Protein AF-A0A2A6CQY8-F1 (afdb_monomer_lite)

Secondary structure (DSSP, 8-state):
-HHHHHHHHHHHHHHHHTTHHHHHHHHHHH-S---S--EES-TTTPEEPPPPBTTEEEEEESGGG-EEEEEE-HHHHHHHHHHHHHHHHHHHHHHHHHHHS--

InterPro domains:
  IPR022559 Protein SUP-1-like [PF10853] (49-85)
  IPR022559 Protein SUP-1-like [PTHR34149] (6-102)

Sequence (103 aa):
MLRLSLLVLSVVAISVYGDVEDVKNAVNEVTTTKDGALYCPVHLVGTACPSSSFFHYYKCCGDLNKDCCFNLQTWAIVVLALIAVVMLASFILSLIRCVLCRR

Radius of gyration: 20.61 Å; chains: 1; bounding box: 41×21×66 Å

Foldseek 3Di:
DVVVVVVLVVVVVCVPPVCPPVVVVVCVVQVPPPQDQDFPPDPPPGDTDDGADPFWDWFQDDDRSRDTDIDGRPVNVVVVVSVVVVVVVVVVVVVVCVVVVVD

Structure (mmCIF, N/CA/C/O backbone):
data_AF-A0A2A6CQY8-F1
#
_entry.id   AF-A0A2A6CQY8-F1
#
loop_
_atom_site.group_PDB
_atom_site.id
_atom_site.type_symbol
_atom_site.label_atom_id
_atom_site.label_alt_id
_atom_site.label_comp_id
_atom_site.label_asym_id
_atom_site.label_entity_id
_atom_site.label_seq_id
_atom_site.pdbx_PDB_ins_code
_atom_site.Cartn_x
_atom_site.Cartn_y
_atom_site.Cartn_z
_atom_site.occupancy
_atom_site.B_iso_or_equiv
_atom_site.auth_seq_id
_atom_site.auth_comp_id
_atom_site.auth_asym_id
_atom_site.auth_atom_id
_atom_site.pdbx_PDB_model_num
ATOM 1 N N . MET A 1 1 ? -21.378 -7.500 22.929 1.00 53.91 1 MET A N 1
ATOM 2 C CA . MET A 1 1 ? -20.581 -7.806 21.719 1.00 53.91 1 MET A CA 1
ATOM 3 C C . MET A 1 1 ? -21.266 -7.291 20.451 1.00 53.91 1 MET A C 1
ATOM 5 O O . MET A 1 1 ? -20.617 -6.574 19.705 1.00 53.91 1 MET A O 1
ATOM 9 N N . LEU A 1 2 ? -22.581 -7.495 20.275 1.00 43.81 2 LEU A N 1
ATOM 10 C CA . LEU A 1 2 ? -23.354 -7.004 19.116 1.00 43.81 2 LEU A CA 1
ATOM 11 C C . LEU A 1 2 ? -23.256 -5.479 18.860 1.00 43.81 2 LEU A C 1
ATOM 13 O O . LEU A 1 2 ? -23.046 -5.058 17.729 1.00 43.81 2 LEU A O 1
ATOM 17 N N . ARG A 1 3 ? -23.325 -4.642 19.910 1.00 67.00 3 ARG A N 1
ATOM 18 C CA . ARG A 1 3 ? -23.252 -3.168 19.776 1.00 67.00 3 ARG A CA 1
ATOM 19 C C . ARG A 1 3 ? -21.886 -2.639 19.332 1.00 67.00 3 ARG A C 1
ATOM 21 O O . ARG A 1 3 ? -21.818 -1.628 18.651 1.00 67.00 3 ARG A O 1
ATOM 28 N N . LEU A 1 4 ? -20.808 -3.330 19.699 1.00 55.03 4 LEU A N 1
ATOM 29 C CA . LEU A 1 4 ? -19.455 -2.942 19.303 1.00 55.03 4 LEU A CA 1
ATOM 30 C C . LEU A 1 4 ? -19.194 -3.306 17.838 1.00 55.03 4 LEU A C 1
ATOM 32 O O . LEU A 1 4 ? -18.631 -2.508 17.102 1.00 55.03 4 LEU A O 1
ATOM 36 N N . SER A 1 5 ? -19.673 -4.476 17.404 1.00 60.81 5 SER A N 1
ATOM 37 C CA . SER A 1 5 ? -19.568 -4.892 16.004 1.00 60.81 5 SER A CA 1
ATOM 38 C C . SER A 1 5 ? -20.352 -3.961 15.072 1.00 60.81 5 SER A C 1
ATOM 40 O O . SER A 1 5 ? -19.861 -3.641 13.997 1.00 60.81 5 SER A O 1
ATOM 42 N N . LEU A 1 6 ? -21.522 -3.472 15.507 1.00 63.62 6 LEU A N 1
ATOM 43 C CA . LEU A 1 6 ? -22.309 -2.450 14.802 1.00 63.62 6 LEU A CA 1
ATOM 44 C C . LEU A 1 6 ? -21.566 -1.112 14.669 1.00 63.62 6 LEU A C 1
ATOM 46 O O . LEU A 1 6 ? -21.594 -0.508 13.601 1.00 63.62 6 LEU A O 1
ATOM 50 N N . LEU A 1 7 ? -20.867 -0.670 15.721 1.00 63.22 7 LEU A N 1
ATOM 51 C CA . LEU A 1 7 ? -20.062 0.554 15.675 1.00 63.22 7 LEU A CA 1
ATOM 52 C C . LEU A 1 7 ? -18.886 0.414 14.706 1.00 63.22 7 LEU A C 1
ATOM 54 O O . LEU A 1 7 ? -18.685 1.287 13.867 1.00 63.22 7 LEU A O 1
ATOM 58 N N . VAL A 1 8 ? -18.168 -0.710 14.754 1.00 65.81 8 VAL A N 1
ATOM 59 C CA . VAL A 1 8 ? -17.069 -0.992 13.817 1.00 65.81 8 VAL A CA 1
ATOM 60 C C . VAL A 1 8 ? -17.581 -1.029 12.374 1.00 65.81 8 VAL A C 1
ATOM 62 O O . VAL A 1 8 ? -17.002 -0.373 11.516 1.00 65.81 8 VAL A O 1
ATOM 65 N N . LEU A 1 9 ? -18.707 -1.700 12.112 1.00 65.50 9 LEU A N 1
ATOM 66 C CA . LEU A 1 9 ? -19.346 -1.724 10.789 1.00 65.50 9 LEU A CA 1
ATOM 67 C C . LEU A 1 9 ? -19.720 -0.324 10.288 1.00 65.50 9 LEU A C 1
ATOM 69 O O . LEU A 1 9 ? -19.486 -0.015 9.124 1.00 65.50 9 LEU A O 1
ATOM 73 N N . SER A 1 10 ? -20.260 0.533 11.158 1.00 65.69 10 SER A N 1
ATOM 74 C CA . SER A 1 10 ? -20.623 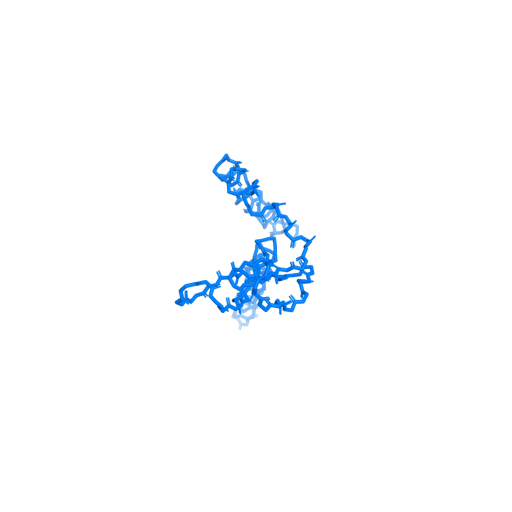1.903 10.778 1.00 65.69 10 SER A CA 1
ATOM 75 C C . SER A 1 10 ? -19.405 2.774 10.465 1.00 65.69 10 SER A C 1
ATOM 77 O O . SER A 1 10 ? -19.424 3.510 9.487 1.00 65.69 10 SER A O 1
ATOM 79 N N . VAL A 1 11 ? -18.318 2.645 11.232 1.00 64.44 11 VAL A N 1
ATOM 80 C CA . VAL A 1 11 ? -17.069 3.385 10.994 1.00 64.44 11 VAL A CA 1
ATOM 81 C C . VAL A 1 11 ? -16.418 2.939 9.685 1.00 64.44 11 VAL A C 1
ATOM 83 O O . VAL A 1 11 ? -15.997 3.782 8.896 1.00 64.44 11 VAL A O 1
ATOM 86 N N . VAL A 1 12 ? -16.407 1.629 9.413 1.00 66.88 12 VAL A N 1
ATOM 87 C CA . VAL A 1 12 ? -15.929 1.080 8.136 1.00 66.88 12 VAL A CA 1
ATOM 88 C C . VAL A 1 12 ? -16.768 1.621 6.979 1.00 66.88 12 VAL A C 1
ATOM 90 O O . VAL A 1 12 ? -16.206 2.131 6.014 1.00 66.88 12 VAL A O 1
ATOM 93 N N . ALA A 1 13 ? -18.099 1.600 7.094 1.00 66.94 13 ALA A N 1
ATOM 94 C CA . ALA A 1 13 ? -18.982 2.144 6.066 1.00 66.94 13 ALA A CA 1
ATOM 95 C C . ALA A 1 13 ? -18.721 3.640 5.809 1.00 66.94 13 ALA A C 1
ATOM 97 O O . ALA A 1 13 ? -18.594 4.042 4.657 1.00 66.94 13 ALA A O 1
ATOM 98 N N . ILE A 1 14 ? -18.558 4.454 6.857 1.00 63.78 14 ILE A N 1
ATOM 99 C CA . ILE A 1 14 ? -18.284 5.894 6.722 1.00 63.78 14 ILE A CA 1
ATOM 100 C C . ILE A 1 14 ? -16.941 6.143 6.021 1.00 63.78 14 ILE A C 1
ATOM 102 O O . ILE A 1 14 ? -16.882 6.964 5.110 1.00 63.78 14 ILE A O 1
ATOM 106 N N . SER A 1 15 ? -15.886 5.403 6.383 1.00 61.34 15 SER A N 1
ATOM 107 C CA . SER A 1 15 ? -14.568 5.541 5.740 1.00 61.34 15 SER A CA 1
ATOM 108 C C . SER A 1 15 ? -14.554 5.135 4.263 1.00 61.34 15 SER A C 1
ATOM 110 O O . SER A 1 15 ? -13.721 5.610 3.504 1.00 61.34 15 SER A O 1
ATOM 112 N N . VAL A 1 16 ? -15.479 4.265 3.848 1.00 61.94 16 VAL A N 1
ATOM 113 C CA . VAL A 1 16 ? -15.587 3.804 2.458 1.00 61.94 16 VAL A CA 1
ATOM 114 C C . VAL A 1 16 ? -16.467 4.738 1.622 1.00 61.94 16 VAL A C 1
ATOM 116 O O . VAL A 1 16 ? -16.190 4.933 0.444 1.00 61.94 16 VAL A O 1
ATOM 119 N N . TYR A 1 17 ? -17.516 5.323 2.210 1.00 58.03 17 TYR A N 1
ATOM 120 C CA . TYR A 1 17 ? -18.459 6.1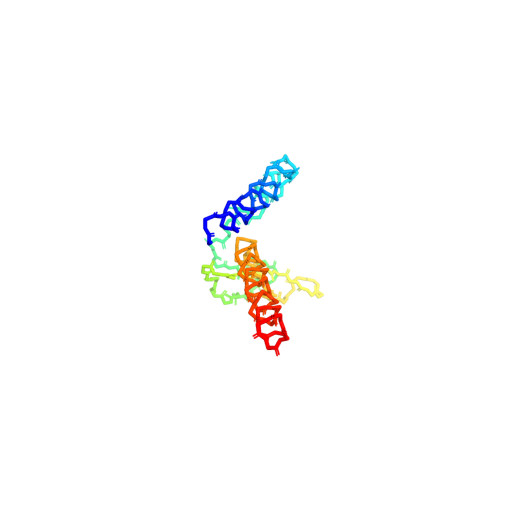88 1.491 1.00 58.03 17 TYR A CA 1
ATOM 121 C C . TYR A 1 17 ? -17.988 7.644 1.332 1.00 58.03 17 TYR A C 1
ATOM 123 O O . TYR A 1 17 ? -18.428 8.302 0.394 1.00 58.03 17 TYR A O 1
ATOM 131 N N . GLY A 1 18 ? -17.127 8.158 2.218 1.00 54.06 18 GLY A N 1
ATOM 132 C CA . GLY A 1 18 ? -16.718 9.571 2.214 1.00 54.06 18 GLY A CA 1
ATOM 133 C C . GLY A 1 18 ? -15.823 10.002 1.044 1.00 54.06 18 GLY A C 1
ATOM 134 O O . GLY A 1 18 ? -15.862 11.165 0.664 1.00 54.06 18 GLY A O 1
ATOM 135 N N . ASP A 1 19 ? -15.072 9.077 0.444 1.00 50.19 19 ASP A N 1
ATOM 136 C CA . ASP A 1 19 ? -14.010 9.387 -0.528 1.00 50.19 19 ASP A CA 1
ATOM 137 C C . ASP A 1 19 ? -14.283 8.818 -1.937 1.00 50.19 19 ASP A C 1
ATOM 139 O O . ASP A 1 19 ? -13.379 8.668 -2.753 1.00 50.19 19 ASP A O 1
ATOM 143 N N . VAL A 1 20 ? -15.528 8.456 -2.260 1.00 56.88 20 VAL A N 1
ATOM 144 C CA . VAL A 1 20 ? -15.833 7.627 -3.445 1.00 56.88 20 VAL A CA 1
ATOM 145 C C . VAL A 1 20 ? -15.527 8.266 -4.805 1.00 56.88 20 VAL A C 1
ATOM 147 O O . VAL A 1 20 ? -15.355 7.522 -5.767 1.00 56.88 20 VAL A O 1
ATOM 150 N N . GLU A 1 21 ? -15.459 9.593 -4.931 1.00 57.22 21 GLU A N 1
ATOM 151 C CA . GLU A 1 21 ? -15.304 10.258 -6.238 1.00 57.22 21 GLU A CA 1
ATOM 152 C C . GLU A 1 21 ? -13.825 10.481 -6.611 1.00 57.22 21 GLU A C 1
ATOM 154 O O . GLU A 1 21 ? -13.382 10.027 -7.671 1.00 57.22 21 GLU A O 1
ATOM 159 N N . ASP A 1 22 ? -13.023 11.039 -5.699 1.00 57.81 22 ASP A N 1
ATOM 160 C CA . ASP A 1 22 ? -11.569 11.197 -5.865 1.00 57.81 22 ASP A CA 1
ATOM 161 C C . ASP A 1 22 ? -10.833 9.853 -5.815 1.00 57.81 22 ASP A C 1
ATOM 163 O O . ASP A 1 22 ? -9.917 9.602 -6.607 1.00 57.81 22 ASP A O 1
ATOM 167 N N . VAL A 1 23 ? -11.295 8.926 -4.963 1.00 56.75 23 VAL A N 1
ATOM 168 C CA . VAL A 1 23 ? -10.764 7.560 -4.935 1.00 56.75 23 VAL A CA 1
ATOM 169 C C . VAL A 1 23 ? -11.104 6.832 -6.213 1.00 56.75 23 VAL A C 1
ATOM 171 O O . VAL A 1 23 ? -10.288 6.033 -6.616 1.00 56.75 23 VAL A O 1
ATOM 174 N N . LYS A 1 24 ? -12.215 7.082 -6.913 1.00 55.25 24 LYS A N 1
ATOM 175 C CA . LYS A 1 24 ? -12.515 6.367 -8.168 1.00 55.25 24 LYS A CA 1
ATOM 176 C C . LYS A 1 24 ? -11.595 6.795 -9.307 1.00 55.25 24 LYS A C 1
ATOM 178 O O . LYS A 1 24 ? -11.193 5.947 -10.103 1.00 55.25 24 LYS A O 1
ATOM 183 N N . ASN A 1 25 ? -11.215 8.067 -9.369 1.00 58.19 25 ASN A N 1
ATOM 184 C CA . ASN A 1 25 ? -10.244 8.551 -10.353 1.00 58.19 25 ASN A CA 1
ATOM 185 C C . ASN A 1 25 ? -8.823 8.087 -10.008 1.00 58.19 25 ASN A C 1
ATOM 187 O O . ASN A 1 25 ? -8.145 7.542 -10.878 1.00 58.19 25 ASN A O 1
ATOM 191 N N . ALA A 1 26 ? -8.428 8.167 -8.732 1.00 58.75 26 ALA A N 1
ATOM 192 C CA . ALA A 1 26 ? -7.167 7.599 -8.266 1.00 58.75 26 ALA A CA 1
ATOM 193 C C . ALA A 1 26 ? -7.134 6.074 -8.466 1.00 58.75 26 ALA A C 1
ATOM 195 O O . ALA A 1 26 ? -6.181 5.562 -9.031 1.00 58.75 26 ALA A O 1
ATOM 196 N N . VAL A 1 27 ? -8.201 5.354 -8.100 1.00 56.75 27 VAL A N 1
ATOM 197 C CA . VAL A 1 27 ? -8.405 3.908 -8.301 1.00 56.75 27 VAL A CA 1
ATOM 198 C C . VAL A 1 27 ? -8.220 3.571 -9.756 1.00 56.75 27 VAL A C 1
ATOM 200 O O . VAL A 1 27 ? -7.394 2.728 -10.015 1.00 56.75 27 VAL A O 1
ATOM 203 N N . ASN A 1 28 ? -8.860 4.239 -10.715 1.00 56.53 28 ASN A N 1
ATOM 204 C CA . ASN A 1 28 ? -8.650 3.900 -12.127 1.00 56.53 28 ASN A CA 1
ATOM 205 C C . ASN A 1 28 ? -7.195 4.111 -12.595 1.00 56.53 28 ASN A C 1
ATOM 207 O O . ASN A 1 28 ? -6.734 3.388 -13.477 1.00 56.53 28 ASN A O 1
ATOM 211 N N . GLU A 1 29 ? -6.448 5.028 -11.975 1.00 53.44 29 GLU A N 1
ATOM 212 C CA . GLU A 1 29 ? -5.018 5.235 -12.231 1.00 53.44 29 GLU A CA 1
ATOM 213 C C . GLU A 1 29 ? -4.106 4.211 -11.509 1.00 53.44 29 GLU A C 1
ATOM 215 O O . GLU A 1 29 ? -3.073 3.814 -12.057 1.00 53.44 29 GLU A O 1
ATOM 220 N N . VAL A 1 30 ? -4.492 3.702 -10.327 1.00 52.41 30 VAL A N 1
ATOM 221 C CA . VAL A 1 30 ? -3.749 2.658 -9.576 1.00 52.41 30 VAL A CA 1
ATOM 222 C C . VAL A 1 30 ? -4.241 1.215 -9.789 1.00 52.41 30 VAL A C 1
ATOM 224 O O . VAL A 1 30 ? -3.467 0.289 -9.562 1.00 52.41 30 VAL A O 1
ATOM 227 N N . THR A 1 31 ? -5.462 0.983 -10.279 1.00 47.94 31 THR A N 1
ATOM 228 C CA . THR A 1 31 ? -6.042 -0.332 -10.626 1.00 47.94 31 THR A CA 1
ATOM 229 C C . THR A 1 31 ? -5.807 -0.714 -12.072 1.00 47.94 31 THR A C 1
ATOM 231 O O . THR A 1 31 ? -6.255 -1.780 -12.496 1.00 47.94 31 THR A O 1
ATOM 234 N N . THR A 1 32 ? -5.032 0.072 -12.829 1.00 47.25 32 THR A N 1
ATOM 235 C CA . THR A 1 32 ? -4.206 -0.541 -13.874 1.00 47.25 32 THR A CA 1
ATOM 236 C C . THR A 1 32 ? -3.192 -1.405 -13.131 1.00 47.25 32 THR A C 1
ATOM 238 O O . THR A 1 32 ? -2.066 -0.998 -12.831 1.00 47.25 32 THR A O 1
ATOM 241 N N . THR A 1 33 ? -3.629 -2.607 -12.789 1.00 44.81 33 THR A N 1
ATOM 242 C CA . THR A 1 33 ? -2.769 -3.736 -12.543 1.00 44.81 33 THR A CA 1
ATOM 243 C C . THR A 1 33 ? -1.829 -3.811 -13.742 1.00 44.81 33 THR A C 1
ATOM 245 O O . THR A 1 33 ? -2.208 -4.238 -14.832 1.00 44.81 33 THR A O 1
ATOM 248 N N . LYS A 1 34 ? -0.609 -3.285 -13.584 1.00 51.44 34 LYS A N 1
ATOM 249 C CA . LYS A 1 34 ? 0.468 -3.501 -14.549 1.00 51.44 34 LYS A CA 1
ATOM 250 C C . LYS A 1 34 ? 0.984 -4.916 -14.308 1.00 51.44 34 LYS A C 1
ATOM 252 O O . LYS A 1 34 ? 2.090 -5.102 -13.816 1.00 51.44 34 LYS A O 1
ATOM 257 N N . ASP A 1 35 ? 0.139 -5.894 -14.619 1.00 48.66 35 ASP A N 1
ATOM 258 C CA . ASP A 1 35 ? 0.517 -7.296 -14.766 1.00 48.66 35 ASP A CA 1
ATOM 259 C C . ASP A 1 35 ? 1.258 -7.418 -16.093 1.00 48.66 35 ASP A C 1
ATOM 261 O O . ASP A 1 35 ? 0.723 -7.794 -17.133 1.00 48.66 35 ASP A O 1
ATOM 265 N N . GLY A 1 36 ? 2.507 -6.983 -16.073 1.00 55.53 36 GLY A N 1
ATOM 266 C CA . GLY A 1 36 ? 3.418 -7.087 -17.192 1.00 55.53 36 GLY A CA 1
ATOM 267 C C . GLY A 1 36 ? 4.833 -7.029 -16.657 1.00 55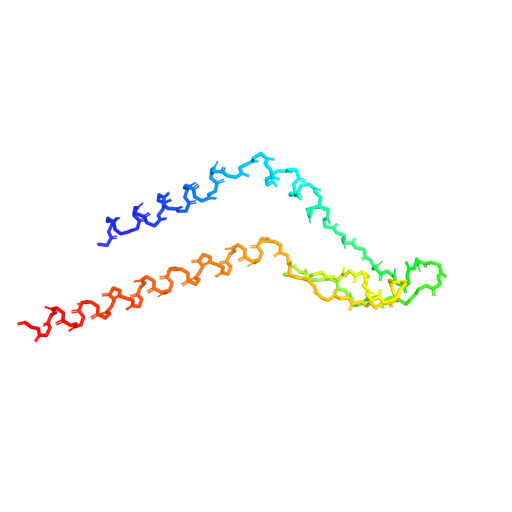.53 36 GLY A C 1
ATOM 268 O O . GLY A 1 36 ? 5.092 -6.356 -15.660 1.00 55.53 36 GLY A O 1
ATOM 269 N N . ALA A 1 37 ? 5.748 -7.748 -17.304 1.00 61.16 37 ALA A N 1
ATOM 270 C CA . ALA A 1 37 ? 7.168 -7.601 -17.026 1.00 61.16 37 ALA A CA 1
ATOM 271 C C . ALA A 1 37 ? 7.533 -6.115 -17.185 1.00 61.16 37 ALA A C 1
ATOM 273 O O . ALA A 1 37 ? 7.466 -5.571 -18.286 1.00 61.16 37 ALA A O 1
ATOM 274 N N . LEU A 1 38 ? 7.820 -5.444 -16.067 1.00 77.94 38 LEU A N 1
ATOM 275 C CA . LEU A 1 38 ? 8.195 -4.037 -16.050 1.00 77.94 38 LEU A CA 1
ATOM 276 C C . LEU A 1 38 ? 9.688 -3.937 -16.346 1.00 77.94 38 LEU A C 1
ATOM 278 O O . LEU A 1 38 ? 10.484 -4.611 -15.699 1.00 77.94 38 LEU A O 1
ATOM 282 N N . TYR A 1 39 ? 10.062 -3.069 -17.280 1.00 82.31 39 TYR A N 1
ATOM 283 C CA . TYR A 1 39 ? 11.456 -2.815 -17.630 1.00 82.31 39 TYR A CA 1
ATOM 284 C C . TYR A 1 39 ? 11.801 -1.350 -17.388 1.00 82.31 39 TYR A C 1
ATOM 286 O O . TYR A 1 39 ? 11.058 -0.465 -17.820 1.00 82.31 39 TYR A O 1
ATOM 294 N N . CYS A 1 40 ? 12.940 -1.099 -16.744 1.00 83.44 40 CYS A N 1
ATOM 295 C CA . CYS A 1 40 ? 13.408 0.246 -16.412 1.00 83.44 40 CYS A CA 1
ATOM 296 C C . CYS A 1 40 ? 14.758 0.534 -17.095 1.00 83.44 40 CYS A C 1
ATOM 298 O O . CYS A 1 40 ? 15.651 -0.311 -17.023 1.00 83.44 40 CYS A O 1
ATOM 300 N N . PRO A 1 41 ? 14.947 1.687 -17.771 1.00 78.56 41 PRO A N 1
ATOM 301 C CA . PRO A 1 41 ? 13.997 2.798 -17.928 1.00 78.56 41 PRO A CA 1
ATOM 302 C C . PRO A 1 41 ? 12.951 2.597 -19.041 1.00 78.56 41 PRO A C 1
ATOM 304 O O . PRO A 1 41 ? 11.892 3.216 -19.003 1.00 78.56 41 PRO A O 1
ATOM 307 N N . VAL A 1 42 ? 13.224 1.742 -20.033 1.00 77.19 42 VAL A N 1
ATOM 308 C CA . VAL A 1 42 ? 12.305 1.436 -21.145 1.00 77.19 42 VAL A CA 1
ATOM 309 C C . VAL A 1 42 ? 12.430 -0.028 -21.567 1.00 77.19 42 VAL A C 1
ATOM 311 O O . VAL A 1 42 ? 13.485 -0.627 -21.418 1.00 77.19 42 VAL A O 1
ATOM 314 N N . HIS A 1 43 ? 11.392 -0.596 -22.178 1.00 71.50 43 HIS A N 1
ATOM 315 C CA . HIS A 1 43 ? 11.333 -2.020 -22.545 1.00 71.50 43 HIS A CA 1
ATOM 316 C C . HIS A 1 43 ? 12.382 -2.478 -23.578 1.00 71.50 43 HIS A C 1
ATOM 318 O O . HIS A 1 43 ? 12.643 -3.671 -23.671 1.00 71.50 43 HIS A O 1
ATOM 324 N N . LEU A 1 44 ? 12.994 -1.562 -24.344 1.00 71.56 44 LEU A N 1
ATOM 325 C CA . LEU A 1 44 ? 13.971 -1.909 -25.390 1.00 71.56 44 LEU A CA 1
ATOM 326 C C . LEU A 1 44 ? 15.423 -2.005 -24.893 1.00 71.56 44 LEU A C 1
ATOM 328 O O . LEU A 1 44 ? 16.213 -2.734 -25.482 1.00 71.56 44 LEU A O 1
ATOM 332 N N . VAL A 1 45 ? 15.789 -1.250 -23.854 1.00 75.56 45 VAL A N 1
ATOM 333 C CA . VAL A 1 45 ? 17.173 -1.177 -23.330 1.00 75.56 45 VAL A CA 1
ATOM 334 C C . VAL A 1 45 ? 17.248 -1.324 -21.809 1.00 75.56 45 VAL A C 1
ATOM 336 O O . VAL A 1 45 ? 18.327 -1.255 -21.227 1.00 75.56 45 VAL A O 1
ATOM 339 N N . GLY A 1 46 ? 16.099 -1.474 -21.156 1.00 75.38 46 GLY A N 1
ATOM 340 C CA . GLY A 1 46 ? 15.976 -1.539 -19.711 1.00 75.38 46 GLY A CA 1
ATOM 341 C C . GLY A 1 46 ? 16.148 -2.944 -19.156 1.00 75.38 46 GLY A C 1
ATOM 342 O O . GLY A 1 46 ? 15.943 -3.945 -19.843 1.00 75.38 46 GLY A O 1
ATOM 343 N N . THR A 1 47 ? 16.502 -3.013 -17.880 1.00 79.88 47 THR A N 1
ATOM 344 C CA . THR A 1 47 ? 16.557 -4.263 -17.125 1.00 79.88 47 THR A CA 1
ATOM 345 C C . THR A 1 47 ? 15.157 -4.653 -16.665 1.00 79.88 47 THR A C 1
ATOM 347 O O . THR A 1 47 ? 14.335 -3.797 -16.330 1.00 79.88 47 THR A O 1
ATOM 350 N N . ALA A 1 48 ? 14.870 -5.956 -16.674 1.00 83.19 48 ALA A N 1
ATOM 351 C CA . ALA A 1 48 ? 13.610 -6.476 -16.160 1.00 83.19 48 ALA A CA 1
ATOM 352 C C . ALA A 1 48 ? 13.570 -6.329 -14.633 1.00 83.19 48 ALA A C 1
ATOM 354 O O . ALA A 1 48 ? 14.472 -6.799 -13.935 1.00 83.19 48 ALA A O 1
ATOM 355 N N . CYS A 1 49 ? 12.513 -5.707 -14.118 1.00 83.38 49 CYS A N 1
ATOM 356 C CA . CYS A 1 49 ? 12.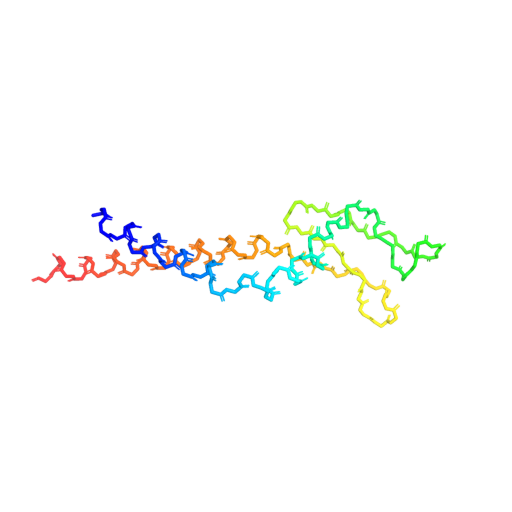206 -5.717 -12.696 1.00 83.38 49 CYS A CA 1
ATOM 357 C C . CYS A 1 49 ? 11.668 -7.093 -12.267 1.00 83.38 49 CYS A C 1
ATOM 359 O O . CYS A 1 49 ? 11.158 -7.853 -13.098 1.00 83.38 49 CYS A O 1
ATOM 361 N N . PRO A 1 50 ? 11.736 -7.417 -10.963 1.00 84.56 50 PRO A N 1
ATOM 362 C CA . PRO A 1 50 ? 11.130 -8.631 -10.429 1.00 84.56 50 PRO A CA 1
ATOM 363 C C . PRO A 1 50 ? 9.625 -8.681 -10.717 1.00 84.56 50 PRO A C 1
ATOM 365 O O . PRO A 1 50 ? 8.967 -7.642 -10.835 1.00 84.56 50 PRO A O 1
ATOM 368 N N . SER A 1 51 ? 9.069 -9.891 -10.790 1.00 81.75 51 SER A N 1
ATOM 369 C CA . SER A 1 51 ? 7.628 -10.079 -10.962 1.00 81.75 51 SER A CA 1
ATOM 370 C C . SER A 1 51 ? 6.845 -9.419 -9.826 1.00 81.75 51 SER A C 1
ATOM 372 O O . SER A 1 51 ? 7.160 -9.592 -8.647 1.00 81.75 51 SER A O 1
ATOM 374 N N . SER A 1 52 ? 5.799 -8.680 -10.190 1.00 80.94 52 SER A N 1
ATOM 375 C CA . SER A 1 52 ? 4.785 -8.228 -9.245 1.00 80.94 52 SER A CA 1
ATOM 376 C C . SER A 1 52 ? 4.045 -9.423 -8.644 1.00 80.94 52 SER A C 1
ATOM 378 O O . SER A 1 52 ? 3.916 -10.482 -9.259 1.00 80.94 52 SER A O 1
ATOM 380 N N . SER A 1 53 ? 3.548 -9.244 -7.424 1.00 84.38 53 SER A N 1
ATOM 381 C CA . SER A 1 53 ? 2.674 -10.206 -6.752 1.00 84.38 53 SER A CA 1
ATOM 382 C C . SER A 1 53 ? 1.337 -9.553 -6.411 1.00 84.38 53 SER A C 1
ATOM 384 O O . SER A 1 53 ? 1.140 -8.351 -6.566 1.00 84.38 53 SER A O 1
ATOM 386 N N . PHE A 1 54 ? 0.416 -10.333 -5.851 1.00 82.69 54 PHE A N 1
ATOM 387 C CA . PHE A 1 54 ? -0.904 -9.834 -5.470 1.00 82.69 54 PHE A CA 1
ATOM 388 C C . PHE A 1 54 ? -0.873 -8.676 -4.456 1.00 82.69 54 PHE A C 1
ATOM 390 O O . PHE A 1 54 ? -1.729 -7.808 -4.498 1.00 82.69 54 PHE A O 1
ATOM 397 N N . PHE A 1 55 ? 0.114 -8.616 -3.560 1.00 83.81 55 PHE A N 1
ATOM 398 C CA . PHE A 1 55 ? 0.182 -7.567 -2.530 1.00 83.81 55 PHE A CA 1
ATOM 399 C C . PHE A 1 55 ? 1.072 -6.380 -2.904 1.00 83.81 55 PHE A C 1
ATOM 401 O O . PHE A 1 55 ? 1.028 -5.344 -2.241 1.00 83.81 55 PHE A O 1
ATOM 408 N N . HIS A 1 56 ? 1.904 -6.519 -3.934 1.00 84.75 56 HIS A N 1
ATOM 409 C CA . HIS A 1 56 ? 2.930 -5.536 -4.252 1.00 84.75 56 HIS A CA 1
ATOM 410 C C . HIS A 1 56 ? 3.274 -5.522 -5.734 1.00 84.75 56 HIS A C 1
ATOM 412 O O . HIS A 1 56 ? 3.204 -6.533 -6.427 1.00 84.75 56 HIS A O 1
ATOM 418 N N . TYR A 1 57 ? 3.711 -4.370 -6.208 1.00 83.88 57 TYR A N 1
ATOM 419 C CA . TYR A 1 57 ? 4.157 -4.168 -7.573 1.00 83.88 57 TYR A CA 1
ATOM 420 C C . TYR A 1 57 ? 5.440 -3.348 -7.580 1.00 83.88 57 TYR A C 1
ATOM 422 O O . TYR A 1 57 ? 5.778 -2.678 -6.605 1.00 83.88 57 TYR A O 1
ATOM 430 N N . TYR A 1 58 ? 6.154 -3.396 -8.698 1.00 84.88 58 TYR A N 1
ATOM 431 C CA . TYR A 1 58 ? 7.340 -2.578 -8.905 1.00 84.88 58 TYR A CA 1
ATOM 432 C C . TYR A 1 58 ? 7.017 -1.396 -9.824 1.00 84.88 58 TYR A C 1
ATOM 434 O O . TYR A 1 58 ? 6.105 -1.466 -10.654 1.00 84.88 58 TYR A O 1
ATOM 442 N N . LYS A 1 59 ? 7.738 -0.286 -9.660 1.00 84.38 59 LYS A N 1
ATOM 443 C CA . LYS A 1 59 ? 7.713 0.889 -10.547 1.00 84.38 59 LYS A CA 1
ATOM 444 C C . LYS A 1 59 ? 9.136 1.367 -10.799 1.00 84.38 59 LYS A C 1
ATOM 446 O O . LYS A 1 59 ? 9.994 1.203 -9.937 1.00 84.38 59 LYS A O 1
ATOM 451 N N . CYS A 1 60 ? 9.361 1.992 -11.948 1.00 85.31 60 CYS A N 1
ATOM 452 C CA . CYS A 1 60 ? 10.628 2.654 -12.213 1.00 85.31 60 CYS A CA 1
ATOM 453 C C . CYS A 1 60 ? 10.750 3.926 -11.367 1.00 85.31 60 CYS A C 1
ATOM 455 O O . CYS A 1 60 ? 9.782 4.676 -11.231 1.00 85.31 60 CYS A O 1
ATOM 457 N N . CYS A 1 61 ? 11.920 4.141 -10.780 1.00 84.88 61 CYS A N 1
ATOM 458 C CA . CYS A 1 61 ? 12.229 5.254 -9.893 1.00 84.88 61 CYS A CA 1
ATOM 459 C C . CYS A 1 61 ? 13.725 5.602 -9.963 1.00 84.88 61 CYS A C 1
ATOM 461 O O . CYS A 1 61 ? 14.482 5.010 -10.737 1.00 84.88 61 CYS A O 1
ATOM 463 N N . GLY A 1 62 ? 14.149 6.562 -9.140 1.00 83.19 62 GLY A N 1
ATOM 464 C CA . GLY A 1 62 ? 15.540 6.998 -9.072 1.00 83.19 62 GLY A CA 1
ATOM 465 C C . GLY A 1 62 ? 15.943 7.888 -10.246 1.00 83.19 62 GLY A C 1
ATOM 466 O O . GLY A 1 62 ? 15.110 8.322 -11.045 1.00 83.19 62 GLY A O 1
ATOM 467 N N . ASP A 1 63 ? 17.237 8.183 -10.331 1.00 83.75 63 ASP A N 1
ATOM 468 C CA . ASP A 1 63 ? 17.773 9.072 -11.362 1.00 83.75 63 ASP A CA 1
ATOM 469 C C . ASP A 1 63 ? 17.577 8.440 -12.751 1.00 83.75 63 ASP A C 1
ATOM 471 O O . ASP A 1 63 ? 18.008 7.309 -12.987 1.00 83.75 63 ASP A O 1
ATOM 475 N N . LEU A 1 64 ? 16.870 9.136 -13.647 1.00 81.56 64 LEU A N 1
ATOM 476 C CA . LEU A 1 64 ? 16.482 8.663 -14.987 1.00 81.56 64 LEU A CA 1
ATOM 477 C C . LEU A 1 64 ? 15.559 7.424 -15.024 1.00 81.56 64 LEU A C 1
ATOM 479 O O . LEU A 1 64 ? 15.509 6.741 -16.045 1.00 81.56 64 LEU A O 1
ATOM 483 N N . ASN A 1 65 ? 14.795 7.134 -13.960 1.00 81.25 65 ASN A N 1
ATOM 484 C CA . ASN A 1 65 ? 13.882 5.974 -13.894 1.00 81.25 65 ASN A CA 1
ATOM 485 C C . ASN A 1 65 ? 14.583 4.622 -14.118 1.00 81.25 65 ASN A C 1
ATOM 487 O O . ASN A 1 65 ? 13.992 3.694 -14.668 1.00 81.25 65 ASN A O 1
ATOM 491 N N . LYS A 1 66 ? 15.857 4.508 -13.740 1.00 83.69 66 LYS A N 1
ATOM 492 C CA . LYS A 1 66 ? 16.656 3.292 -13.953 1.00 83.69 66 LYS A CA 1
ATOM 493 C C . LYS A 1 66 ? 16.466 2.229 -12.864 1.00 83.69 66 LYS A C 1
ATOM 495 O O . LYS A 1 66 ? 16.849 1.084 -13.076 1.00 83.69 66 LYS A O 1
ATOM 500 N N . ASP A 1 67 ? 15.904 2.596 -11.712 1.00 85.69 67 ASP A N 1
ATOM 501 C CA . ASP A 1 67 ? 15.818 1.723 -10.540 1.00 85.69 67 ASP A CA 1
ATOM 502 C C . ASP A 1 67 ? 14.412 1.117 -10.394 1.00 85.69 67 ASP A C 1
ATOM 504 O O . ASP A 1 67 ? 13.411 1.762 -10.703 1.00 85.69 67 ASP A O 1
ATOM 508 N N . CYS A 1 68 ? 14.320 -0.119 -9.895 1.00 86.00 68 CYS A N 1
ATOM 509 C CA . CYS A 1 68 ? 13.046 -0.779 -9.589 1.00 86.00 68 CYS A CA 1
ATOM 510 C C . CYS A 1 68 ? 12.659 -0.526 -8.123 1.00 86.00 68 CYS A C 1
ATOM 512 O O . CYS A 1 68 ? 13.238 -1.115 -7.211 1.00 86.00 68 CYS A O 1
ATOM 514 N N . CYS A 1 69 ? 11.646 0.303 -7.884 1.00 87.06 69 CYS A N 1
ATOM 515 C CA . CYS A 1 69 ? 11.102 0.553 -6.551 1.00 87.06 69 CYS A CA 1
ATOM 516 C C . CYS A 1 69 ? 9.923 -0.367 -6.236 1.00 87.06 69 CYS A C 1
ATOM 518 O O . CYS A 1 69 ? 8.996 -0.499 -7.035 1.00 87.06 69 CYS A O 1
ATOM 520 N N . PHE A 1 70 ? 9.943 -0.950 -5.039 1.00 88.75 70 PHE A N 1
ATOM 521 C CA . PHE A 1 70 ? 8.843 -1.732 -4.480 1.00 88.75 70 PHE A CA 1
ATOM 522 C C . PHE A 1 70 ? 7.716 -0.816 -3.998 1.00 88.75 70 PHE A C 1
ATOM 524 O O . PHE A 1 70 ? 7.966 0.169 -3.304 1.00 88.75 70 PHE A O 1
ATOM 531 N N . ASN A 1 71 ? 6.476 -1.165 -4.325 1.00 84.00 71 ASN A N 1
ATOM 532 C CA . ASN A 1 71 ? 5.293 -0.462 -3.858 1.00 84.00 71 ASN A CA 1
ATOM 533 C C . ASN A 1 71 ? 4.198 -1.462 -3.458 1.00 84.00 71 ASN A C 1
ATOM 535 O O . ASN A 1 71 ? 4.037 -2.508 -4.091 1.00 84.00 71 ASN A O 1
ATOM 539 N N . LEU A 1 72 ? 3.447 -1.161 -2.399 1.00 85.31 72 LEU A N 1
ATOM 540 C CA . LEU A 1 72 ? 2.328 -2.001 -1.972 1.00 85.31 72 LEU A CA 1
ATOM 541 C C . LEU A 1 72 ? 1.075 -1.643 -2.765 1.00 85.31 72 LEU A C 1
ATOM 543 O O . LEU A 1 72 ? 0.834 -0.481 -3.084 1.00 85.31 72 LEU A O 1
ATOM 547 N N . GLN A 1 73 ? 0.236 -2.639 -3.039 1.00 81.56 73 GLN A N 1
ATOM 548 C CA . GLN A 1 73 ? -1.065 -2.380 -3.644 1.00 81.56 73 GLN A CA 1
ATOM 549 C C . GLN A 1 73 ? -1.974 -1.617 -2.671 1.00 81.56 73 GLN A C 1
ATOM 551 O O . GLN A 1 73 ? -2.027 -1.927 -1.480 1.00 81.56 73 GLN A O 1
ATOM 556 N N . THR A 1 74 ? -2.736 -0.648 -3.184 1.00 80.06 74 THR A N 1
ATOM 557 C CA . THR A 1 74 ? -3.621 0.206 -2.374 1.00 80.06 74 THR A CA 1
ATOM 558 C C . THR A 1 74 ? -4.605 -0.611 -1.543 1.00 80.06 74 THR A C 1
ATOM 560 O O . THR A 1 74 ? -4.803 -0.333 -0.363 1.00 80.06 74 THR A O 1
ATOM 563 N N . TRP A 1 75 ? -5.170 -1.675 -2.120 1.00 77.56 75 TRP A N 1
ATOM 564 C CA . TRP A 1 75 ? -6.084 -2.563 -1.403 1.00 77.5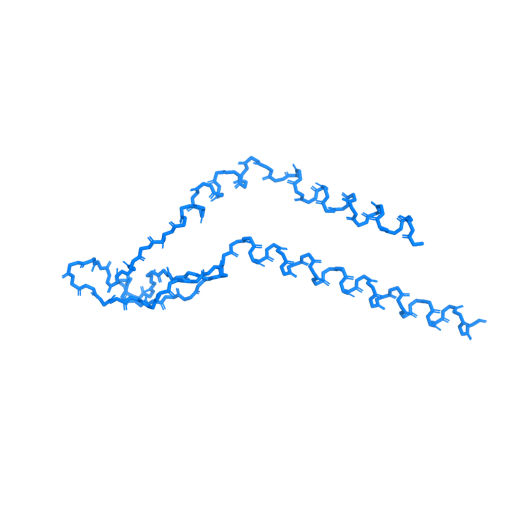6 75 TRP A CA 1
ATOM 565 C C . TRP A 1 75 ? -5.401 -3.237 -0.198 1.00 77.56 75 TRP A C 1
ATOM 567 O O . TRP A 1 75 ? -6.020 -3.379 0.854 1.00 77.56 75 TRP A O 1
ATOM 577 N N . ALA A 1 76 ? -4.116 -3.596 -0.314 1.00 80.06 76 ALA A N 1
ATOM 578 C CA . ALA A 1 76 ? -3.355 -4.210 0.770 1.00 80.06 76 ALA A CA 1
ATOM 579 C C . ALA A 1 76 ? -3.113 -3.207 1.907 1.00 80.06 76 ALA A C 1
ATOM 581 O O . ALA A 1 76 ? -3.245 -3.564 3.078 1.00 80.06 76 ALA A O 1
ATOM 582 N N . ILE A 1 77 ? -2.833 -1.941 1.571 1.00 82.94 77 ILE A N 1
ATOM 583 C CA . ILE A 1 77 ? -2.686 -0.850 2.548 1.00 82.94 77 ILE A CA 1
ATOM 584 C C . ILE A 1 77 ? -3.997 -0.632 3.313 1.00 82.94 77 ILE A C 1
ATOM 586 O O . ILE A 1 77 ? -3.988 -0.594 4.543 1.00 82.94 77 ILE A O 1
ATOM 590 N N . VAL A 1 78 ? -5.129 -0.547 2.605 1.00 81.94 78 VAL A N 1
ATOM 591 C CA . VAL A 1 78 ? -6.454 -0.356 3.220 1.00 81.94 78 VAL A CA 1
ATOM 592 C C . VAL A 1 78 ? -6.790 -1.508 4.172 1.00 81.94 78 VAL A C 1
ATOM 594 O O . VAL A 1 78 ? -7.192 -1.272 5.311 1.00 81.94 78 VAL A O 1
ATOM 597 N N . VAL A 1 79 ? -6.572 -2.758 3.753 1.00 83.44 79 VAL A N 1
ATOM 598 C CA . VAL A 1 79 ? -6.831 -3.938 4.595 1.00 83.44 79 VAL A CA 1
ATOM 599 C C . VAL A 1 79 ? -5.935 -3.953 5.837 1.00 83.44 79 VAL A C 1
ATOM 601 O O . VAL A 1 79 ? -6.429 -4.190 6.940 1.00 83.44 79 VAL A O 1
ATOM 604 N N . LEU A 1 80 ? -4.638 -3.659 5.693 1.00 85.75 80 LEU A N 1
ATOM 605 C CA . LEU A 1 80 ? -3.717 -3.582 6.831 1.00 85.75 80 LEU A CA 1
ATOM 606 C C . LEU A 1 80 ? -4.126 -2.490 7.827 1.00 85.75 80 LEU A C 1
ATOM 608 O O . LEU A 1 80 ? -4.112 -2.737 9.035 1.00 85.75 80 LEU A O 1
ATOM 612 N N . ALA A 1 81 ? -4.536 -1.316 7.340 1.00 85.00 81 ALA A N 1
ATOM 613 C CA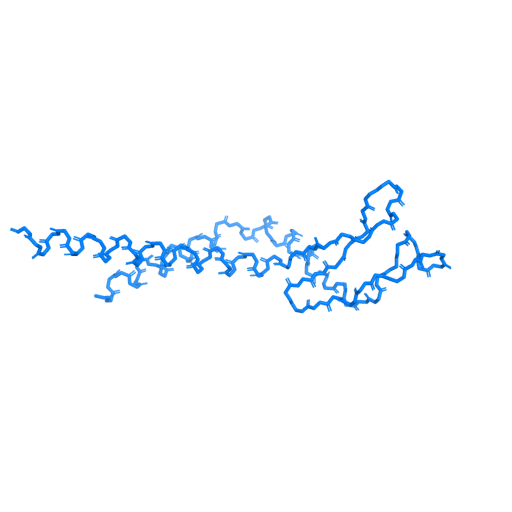 . ALA A 1 81 ? -5.013 -0.227 8.189 1.00 85.00 81 ALA A CA 1
ATOM 614 C C . ALA A 1 81 ? -6.263 -0.633 8.990 1.00 85.00 81 ALA A C 1
ATOM 616 O O . ALA A 1 81 ? -6.320 -0.415 10.202 1.00 85.00 81 ALA A O 1
ATOM 617 N N . LEU A 1 82 ? -7.232 -1.296 8.348 1.00 85.25 82 LEU A N 1
ATOM 618 C CA . LEU A 1 82 ? -8.436 -1.794 9.020 1.00 85.25 82 LEU A CA 1
ATOM 619 C C . LEU A 1 82 ? -8.108 -2.817 10.116 1.00 85.25 82 LEU A C 1
ATOM 621 O O . LEU A 1 82 ? -8.624 -2.712 11.231 1.00 85.25 82 LEU A O 1
ATOM 625 N N . ILE A 1 83 ? -7.222 -3.777 9.833 1.00 87.12 83 ILE A N 1
ATOM 626 C CA . ILE A 1 83 ? -6.788 -4.779 10.818 1.00 87.12 83 ILE A CA 1
ATOM 627 C C . ILE A 1 83 ? -6.117 -4.100 12.017 1.00 87.12 83 ILE A C 1
ATOM 629 O O . ILE A 1 83 ? -6.433 -4.429 13.162 1.00 87.12 83 ILE A O 1
ATOM 633 N N . ALA A 1 84 ? -5.233 -3.128 11.773 1.00 87.00 84 ALA A N 1
ATOM 634 C CA . ALA A 1 84 ? -4.545 -2.398 12.833 1.00 87.00 84 ALA A CA 1
ATOM 635 C C . ALA A 1 84 ? -5.532 -1.674 13.764 1.00 87.00 84 ALA A C 1
ATOM 637 O O . ALA A 1 84 ? -5.426 -1.791 14.986 1.00 87.00 84 ALA A O 1
ATOM 638 N N . VAL A 1 85 ? -6.538 -0.995 13.207 1.00 86.75 85 VAL A N 1
ATOM 639 C CA . VAL A 1 85 ? -7.572 -0.299 13.991 1.00 86.75 85 VAL A CA 1
ATOM 640 C C . VAL A 1 85 ? -8.384 -1.278 14.843 1.00 86.75 85 VAL A C 1
ATOM 642 O O . VAL A 1 85 ? -8.591 -1.033 16.033 1.00 86.75 85 VAL A O 1
ATOM 645 N N . VAL A 1 86 ? -8.809 -2.411 14.276 1.00 85.00 86 VAL A N 1
ATOM 646 C CA . VAL A 1 86 ? -9.588 -3.426 15.008 1.00 85.00 86 VAL A CA 1
ATOM 647 C C . VAL A 1 86 ? -8.770 -4.053 16.139 1.00 85.00 86 VAL A C 1
ATOM 649 O O . VAL A 1 86 ? -9.290 -4.241 17.245 1.00 85.00 86 VAL A O 1
ATOM 652 N N . MET A 1 87 ? -7.491 -4.343 15.895 1.00 87.94 87 MET A N 1
ATOM 653 C CA . MET A 1 87 ? -6.581 -4.890 16.906 1.00 87.94 87 MET A CA 1
ATOM 654 C C . MET A 1 87 ? -6.359 -3.900 18.051 1.00 87.94 87 MET A C 1
ATOM 656 O O . MET A 1 87 ? -6.493 -4.277 19.216 1.00 87.94 87 MET A O 1
ATOM 660 N N . LEU A 1 88 ? -6.104 -2.626 17.738 1.00 90.00 88 LEU A N 1
ATOM 661 C CA . LEU A 1 88 ? -5.948 -1.573 18.743 1.00 90.00 88 LEU A CA 1
ATOM 662 C C . LEU A 1 88 ? -7.225 -1.384 19.567 1.00 90.00 88 LEU A C 1
ATOM 664 O O . LEU A 1 88 ? -7.161 -1.354 20.795 1.00 90.00 88 LEU A O 1
ATOM 668 N N . ALA A 1 89 ? -8.392 -1.332 18.920 1.00 85.06 89 ALA A N 1
ATOM 669 C CA . ALA A 1 89 ? -9.672 -1.230 19.615 1.00 85.06 89 ALA A CA 1
ATOM 670 C C . ALA A 1 89 ? -9.904 -2.424 20.556 1.00 85.06 89 ALA A C 1
ATOM 672 O O . ALA A 1 89 ? -10.291 -2.243 21.711 1.00 85.06 89 ALA A O 1
ATOM 673 N N . SER A 1 90 ? -9.612 -3.642 20.097 1.00 86.75 90 SER A N 1
ATOM 674 C CA . SER A 1 90 ? -9.748 -4.866 20.895 1.00 86.75 90 SER A CA 1
ATOM 675 C C . SER A 1 90 ? -8.798 -4.883 22.092 1.00 86.75 90 SER A C 1
ATOM 677 O O . SER A 1 90 ? -9.195 -5.255 23.200 1.00 86.75 90 SER A O 1
ATOM 679 N N . PHE A 1 91 ? -7.561 -4.431 21.891 1.00 88.88 91 PHE A N 1
ATOM 680 C CA . PHE A 1 91 ? -6.559 -4.327 22.943 1.00 88.88 91 PHE A CA 1
ATOM 681 C C . PHE A 1 91 ? -6.970 -3.305 24.011 1.00 88.88 91 PHE A C 1
ATOM 683 O O . PHE A 1 91 ? -7.010 -3.634 25.196 1.00 88.88 91 PHE A O 1
ATOM 690 N N . ILE A 1 92 ? -7.383 -2.104 23.597 1.00 89.44 92 ILE A N 1
ATOM 691 C CA . ILE A 1 92 ? -7.853 -1.046 24.502 1.00 89.44 92 ILE A CA 1
ATOM 692 C C . ILE A 1 92 ? -9.066 -1.521 25.307 1.00 89.44 92 ILE A C 1
ATOM 694 O O . ILE A 1 92 ? -9.102 -1.360 26.525 1.00 89.44 92 ILE A O 1
ATOM 698 N N . LEU A 1 93 ? -10.045 -2.160 24.664 1.00 83.75 93 LEU A N 1
ATOM 699 C CA . LEU A 1 93 ? -11.220 -2.692 25.356 1.00 83.75 93 LEU A CA 1
ATOM 700 C C . LEU A 1 93 ? -10.862 -3.788 26.360 1.00 83.75 93 LEU A C 1
ATOM 702 O O . LEU A 1 93 ? -11.457 -3.838 27.437 1.00 83.75 93 LEU A O 1
ATOM 706 N N . SER A 1 94 ? -9.891 -4.640 26.030 1.00 85.25 94 SER A N 1
ATOM 707 C CA . SER A 1 94 ? -9.393 -5.669 26.945 1.00 85.25 94 SER A CA 1
ATOM 708 C C . SER A 1 94 ? -8.748 -5.035 28.178 1.00 85.25 94 SER A C 1
ATOM 710 O O . SER A 1 94 ? -9.074 -5.423 29.297 1.00 85.25 94 SER A O 1
ATOM 712 N N . LEU A 1 95 ? -7.932 -3.990 28.001 1.00 86.56 95 LEU A N 1
ATOM 713 C CA . LEU A 1 95 ? -7.336 -3.240 29.111 1.00 86.56 95 LEU A CA 1
ATOM 714 C C . LEU A 1 95 ? -8.385 -2.525 29.967 1.00 86.56 95 LEU A C 1
ATOM 716 O O . LEU A 1 95 ? -8.344 -2.628 31.191 1.00 86.56 95 LEU A O 1
ATOM 720 N N . ILE A 1 96 ? -9.356 -1.851 29.344 1.00 86.56 96 ILE A N 1
ATOM 721 C CA . ILE A 1 96 ? -10.456 -1.184 30.053 1.00 86.56 96 ILE A CA 1
ATOM 722 C C . ILE A 1 96 ? -11.234 -2.198 30.896 1.00 86.56 96 ILE A C 1
ATOM 724 O O . ILE A 1 96 ? -11.503 -1.941 32.067 1.00 86.56 96 ILE A O 1
ATOM 728 N N . ARG A 1 97 ? -11.564 -3.369 30.335 1.00 81.69 97 ARG A N 1
ATOM 729 C CA . ARG A 1 97 ? -12.228 -4.452 31.074 1.00 81.69 97 ARG A CA 1
ATOM 730 C C . ARG A 1 97 ? -11.359 -4.969 32.215 1.00 81.69 97 ARG A C 1
ATOM 732 O O . ARG A 1 97 ? -11.870 -5.123 33.314 1.00 81.69 97 ARG A O 1
ATOM 739 N N . CYS A 1 98 ? -10.064 -5.187 32.002 1.00 82.19 98 CYS A N 1
ATOM 740 C CA . CYS A 1 98 ? -9.162 -5.633 33.064 1.00 82.19 98 CYS A CA 1
ATOM 741 C C . CYS A 1 98 ? -9.043 -4.615 34.210 1.00 82.19 98 CYS A C 1
ATOM 743 O O . CYS A 1 98 ? -9.024 -5.018 35.369 1.00 82.19 98 CYS A O 1
ATOM 745 N N . VAL A 1 99 ? -8.986 -3.312 33.918 1.00 83.06 99 VAL A N 1
ATOM 746 C CA . VAL A 1 99 ? -8.866 -2.257 34.940 1.00 83.06 99 VAL A CA 1
ATOM 747 C C . VAL A 1 99 ? -10.194 -2.014 35.663 1.00 83.06 99 VAL A C 1
ATOM 749 O O . VAL A 1 99 ? -10.198 -1.878 36.883 1.00 83.06 99 VAL A O 1
ATOM 752 N N . LEU A 1 100 ? -11.320 -1.999 34.941 1.00 69.00 100 LEU A N 1
ATOM 753 C CA . LEU A 1 100 ? -12.648 -1.762 35.519 1.00 69.00 100 LEU A CA 1
ATOM 754 C C . LEU A 1 100 ? -13.270 -2.999 36.183 1.00 69.00 100 LEU A C 1
ATOM 756 O O . LEU A 1 100 ? -14.132 -2.825 37.028 1.00 69.00 100 LEU A O 1
ATOM 760 N N . CYS A 1 101 ? -12.862 -4.226 35.839 1.00 61.00 101 CYS A N 1
ATOM 761 C CA . CYS A 1 101 ? -13.285 -5.440 36.557 1.00 61.00 101 CYS A CA 1
ATOM 762 C C . CYS A 1 101 ? -12.389 -5.772 37.761 1.00 61.00 101 CYS A C 1
ATOM 764 O O . CYS A 1 101 ? -12.728 -6.663 38.536 1.00 61.00 101 CYS A O 1
ATOM 766 N N . ARG A 1 102 ? -11.237 -5.103 37.907 1.00 58.97 102 ARG A N 1
ATOM 767 C CA . ARG A 1 102 ? -10.352 -5.237 39.077 1.00 58.97 102 ARG A CA 1
ATOM 768 C C . ARG A 1 102 ? -10.632 -4.191 40.162 1.00 58.97 102 ARG A C 1
ATOM 770 O O . ARG A 1 102 ? -10.070 -4.296 41.249 1.00 58.97 102 ARG A O 1
ATOM 777 N N . ARG A 1 103 ? -11.453 -3.188 39.862 1.00 49.47 103 ARG A N 1
ATOM 778 C CA . ARG A 1 103 ? -11.903 -2.167 40.808 1.00 49.47 103 ARG A CA 1
ATOM 779 C C . ARG A 1 103 ? -13.308 -2.495 41.283 1.00 49.47 103 ARG A C 1
ATOM 781 O O . ARG A 1 103 ? -13.569 -2.220 42.470 1.00 49.47 103 ARG A O 1
#

Organism: Pristionchus pacificus (NCBI:txid54126)

pLDDT: mean 73.11, std 13.46, range [43.81, 90.0]